Protein AF-A0A413UDW4-F1 (afdb_monomer)

Mean predicted aligned error: 7.31 Å

Nearest PDB structures (foldseek):
  3mgd-assembly2_B  TM=6.376E-01  e=7.996E+00  Clostridium acetobutylicum
  4rh8-assembly3_C  TM=3.917E-01  e=9.860E+00  Escherichia coli K-12
  4q3e-assembly1_A  TM=3.821E-01  e=9.860E+00  Methanosarcina barkeri str. Fusaro
  6nxd-assembly1_C  TM=3.523E-01  e=9.194E+00  Escherichia coli K-12

Secondary structure (DSSP, 8-state):
---GGGG-EEE-PPPTTS-HHHHHHHHHHHT--EEE---SGGGT-S-SSS----

Structure (m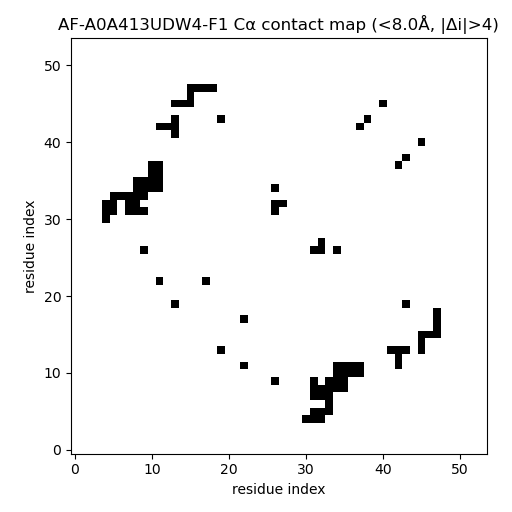mCIF, N/CA/C/O backbone):
data_AF-A0A413UDW4-F1
#
_entry.id   AF-A0A413UDW4-F1
#
loop_
_atom_site.group_PDB
_atom_site.id
_atom_site.type_symbol
_atom_site.label_atom_id
_atom_site.label_alt_id
_atom_site.label_comp_id
_atom_site.label_asym_id
_atom_site.label_entity_id
_atom_site.label_seq_id
_atom_site.pdbx_PDB_ins_code
_atom_site.Cartn_x
_atom_site.Cartn_y
_atom_site.Cartn_z
_atom_site.occupancy
_atom_site.B_iso_or_equiv
_atom_site.auth_seq_id
_atom_site.auth_comp_id
_atom_site.auth_asym_id
_atom_site.auth_atom_id
_atom_site.pdbx_PDB_model_num
ATOM 1 N N . MET A 1 1 ? -15.542 3.615 22.118 1.00 73.88 1 MET A N 1
ATOM 2 C CA . MET A 1 1 ? -15.244 4.791 21.266 1.00 73.88 1 MET A CA 1
ATOM 3 C C . MET A 1 1 ? -14.454 4.321 20.055 1.00 73.88 1 MET A C 1
ATOM 5 O O . MET A 1 1 ? -13.628 3.433 20.217 1.00 73.88 1 MET A O 1
ATOM 9 N N . MET A 1 2 ? -14.723 4.870 18.868 1.00 77.62 2 MET A N 1
ATOM 10 C CA . MET A 1 2 ? -13.984 4.547 17.637 1.00 77.62 2 MET A CA 1
ATOM 11 C C . MET A 1 2 ? -12.538 5.056 17.740 1.00 77.62 2 MET A C 1
ATOM 13 O O . MET A 1 2 ? -12.341 6.201 18.153 1.00 77.62 2 MET A O 1
ATOM 17 N N . ASN A 1 3 ? -11.537 4.250 17.374 1.00 86.94 3 ASN A N 1
ATOM 18 C CA . ASN A 1 3 ? -10.147 4.707 17.350 1.00 86.94 3 ASN A CA 1
ATOM 19 C C . ASN A 1 3 ? -9.952 5.647 16.149 1.00 86.94 3 ASN A C 1
ATOM 21 O O . ASN A 1 3 ? -10.432 5.362 15.054 1.00 86.94 3 ASN A O 1
ATOM 25 N N . PHE A 1 4 ? -9.237 6.762 16.325 1.00 88.50 4 PHE A N 1
ATOM 26 C CA . PHE A 1 4 ? -8.917 7.676 15.221 1.00 88.50 4 PHE A CA 1
ATOM 27 C C . PHE A 1 4 ? -8.254 6.952 14.037 1.00 88.50 4 PHE A C 1
ATOM 29 O O . PHE A 1 4 ? -8.568 7.248 12.887 1.00 88.50 4 PHE A O 1
ATO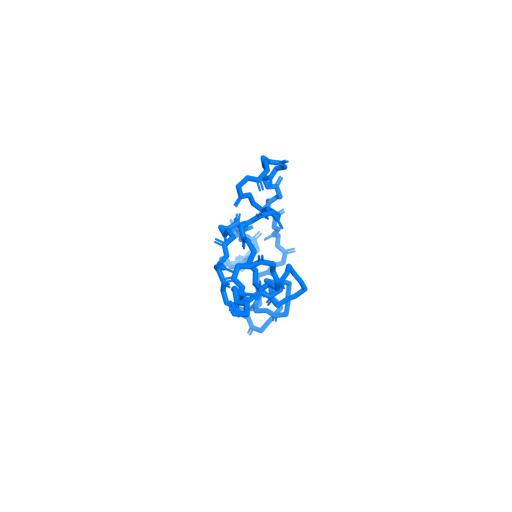M 36 N N . LYS A 1 5 ? -7.412 5.945 14.306 1.00 86.69 5 LYS A N 1
ATOM 37 C CA . LYS A 1 5 ? -6.763 5.135 13.266 1.00 86.69 5 LYS A CA 1
ATOM 38 C C . LYS A 1 5 ? -7.746 4.353 12.395 1.00 86.69 5 LYS A C 1
ATOM 40 O O . LYS A 1 5 ? -7.438 4.107 11.235 1.00 86.69 5 LYS A O 1
ATOM 45 N N . ASP A 1 6 ? -8.931 4.019 12.907 1.00 89.06 6 ASP A N 1
ATOM 46 C CA . ASP A 1 6 ? -9.967 3.340 12.118 1.00 89.06 6 ASP A CA 1
ATOM 47 C C . ASP A 1 6 ? -10.578 4.272 11.049 1.00 89.06 6 ASP A C 1
ATOM 49 O O . ASP A 1 6 ? -11.238 3.797 10.130 1.00 89.06 6 ASP A O 1
ATOM 53 N N . LYS A 1 7 ? -10.343 5.592 11.145 1.00 91.19 7 LYS A N 1
ATOM 54 C CA . LYS A 1 7 ? -10.758 6.602 10.156 1.00 91.19 7 LYS A CA 1
ATOM 55 C C . LYS A 1 7 ? -9.639 7.025 9.201 1.00 91.19 7 LYS A C 1
ATOM 57 O O . LYS A 1 7 ? -9.885 7.825 8.304 1.00 91.19 7 LYS A O 1
ATOM 62 N N . LEU A 1 8 ? -8.416 6.537 9.406 1.00 93.56 8 LEU A N 1
ATOM 63 C CA . LEU A 1 8 ? -7.300 6.816 8.510 1.00 93.56 8 LEU A CA 1
ATOM 64 C C . LEU A 1 8 ? -7.326 5.858 7.320 1.00 93.56 8 LEU A C 1
ATOM 66 O O . LEU A 1 8 ? -7.639 4.675 7.474 1.00 93.56 8 LEU A O 1
ATOM 70 N N . CYS A 1 9 ? -6.952 6.383 6.154 1.00 93.75 9 CYS A N 1
ATOM 71 C CA . CYS A 1 9 ? -6.747 5.621 4.934 1.00 93.75 9 CYS A CA 1
ATOM 72 C C . CYS A 1 9 ? -5.356 5.930 4.375 1.00 93.75 9 CYS A C 1
ATOM 74 O O . CYS A 1 9 ? -5.011 7.094 4.171 1.00 93.75 9 CYS A O 1
ATOM 76 N N . GLY A 1 10 ? -4.544 4.895 4.174 1.00 91.75 10 GLY A N 1
ATOM 77 C CA . GLY A 1 10 ? -3.258 5.024 3.500 1.00 91.75 10 GLY A CA 1
ATOM 78 C C . GLY A 1 10 ? -3.449 5.067 1.991 1.00 91.75 10 GLY A C 1
ATOM 79 O O . GLY A 1 10 ? -4.069 4.173 1.431 1.00 91.75 10 GLY A O 1
ATOM 80 N N . MET A 1 11 ? -2.890 6.068 1.326 1.00 89.19 11 MET A N 1
ATOM 81 C CA . MET A 1 11 ? -2.895 6.166 -0.133 1.00 89.19 11 MET A CA 1
ATOM 82 C C . MET A 1 11 ? -1.544 5.696 -0.672 1.00 89.19 11 MET A C 1
ATOM 84 O O . MET A 1 11 ? -0.499 6.155 -0.199 1.00 89.19 11 MET 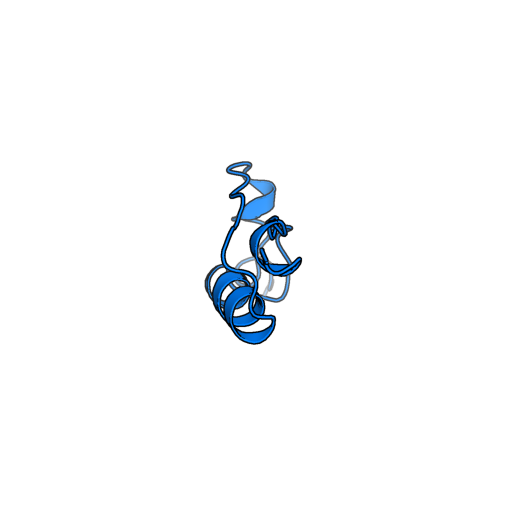A O 1
ATOM 88 N N . ASN A 1 12 ? -1.535 4.804 -1.663 1.00 84.00 12 ASN A N 1
ATOM 89 C CA . ASN A 1 12 ? -0.286 4.406 -2.308 1.00 84.00 12 ASN A CA 1
ATOM 90 C C . ASN A 1 12 ? 0.243 5.551 -3.193 1.00 84.00 12 ASN A C 1
ATOM 92 O O . ASN A 1 12 ? -0.140 5.714 -4.348 1.00 84.00 12 ASN A O 1
ATOM 96 N N . SER A 1 13 ? 1.183 6.341 -2.679 1.00 69.44 13 SER A N 1
ATOM 97 C CA . SER A 1 13 ? 2.087 7.091 -3.553 1.00 69.44 13 SER A CA 1
ATOM 98 C C . SER A 1 13 ? 3.265 6.182 -3.869 1.00 69.44 13 SER A C 1
ATOM 100 O O . SER A 1 13 ? 3.899 5.654 -2.957 1.00 69.44 13 SER A O 1
ATOM 102 N N . HIS A 1 14 ? 3.513 5.902 -5.142 1.00 64.62 14 HIS A N 1
ATOM 103 C CA . HIS A 1 14 ? 4.555 4.954 -5.522 1.00 64.62 14 HIS A CA 1
ATOM 104 C C . HIS A 1 14 ? 5.933 5.572 -5.32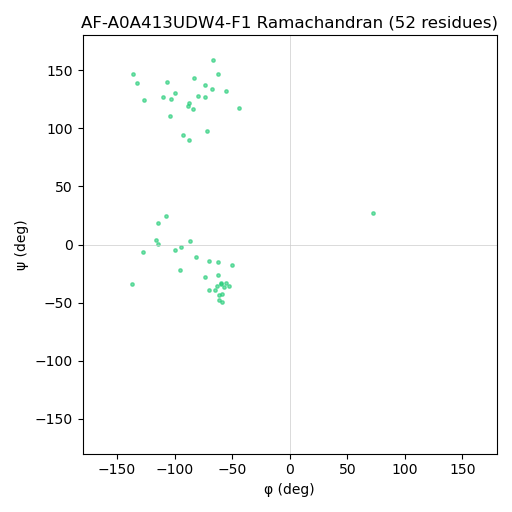6 1.00 64.62 14 HIS A C 1
ATOM 106 O O . HIS A 1 14 ? 6.228 6.665 -5.810 1.00 64.62 14 HIS A O 1
ATOM 112 N N . TYR A 1 15 ? 6.784 4.860 -4.592 1.00 64.25 15 TYR A N 1
ATOM 113 C CA . TYR A 1 15 ? 8.136 5.288 -4.272 1.00 64.25 15 TYR A CA 1
ATOM 114 C C . TYR A 1 15 ? 9.118 4.525 -5.156 1.00 64.25 15 TYR A C 1
ATOM 116 O O . TYR A 1 15 ? 9.163 3.300 -5.123 1.00 64.25 15 TYR A O 1
ATOM 124 N N . ARG A 1 16 ? 9.974 5.254 -5.877 1.00 60.31 16 ARG A N 1
ATOM 125 C CA . ARG A 1 16 ? 11.038 4.721 -6.752 1.00 60.31 16 ARG A CA 1
ATOM 126 C C . ARG A 1 16 ? 11.944 3.658 -6.097 1.00 60.31 16 ARG A C 1
ATOM 128 O O . ARG A 1 16 ? 12.626 2.930 -6.804 1.00 60.31 16 ARG A O 1
ATOM 135 N N . PHE A 1 17 ? 11.965 3.563 -4.765 1.00 68.94 17 PHE A N 1
ATOM 136 C CA . PHE A 1 17 ? 12.858 2.684 -4.000 1.00 68.94 17 PHE A CA 1
ATOM 137 C C . PHE A 1 17 ? 12.163 1.563 -3.216 1.00 68.94 17 PHE A C 1
ATOM 139 O O . PHE A 1 17 ? 12.844 0.804 -2.528 1.00 68.94 17 PHE A O 1
ATOM 146 N N . TYR A 1 18 ? 10.834 1.454 -3.279 1.00 76.94 18 TYR A N 1
ATOM 147 C CA . TYR A 1 18 ? 10.089 0.502 -2.456 1.00 76.94 18 TYR A CA 1
ATOM 148 C C . TYR A 1 18 ? 9.073 -0.276 -3.287 1.00 76.94 18 TYR A C 1
ATOM 150 O O . TYR A 1 18 ? 8.396 0.278 -4.149 1.00 76.94 18 TYR A O 1
ATOM 158 N N . SER A 1 19 ? 8.964 -1.577 -3.014 1.00 80.56 19 SER A N 1
ATOM 159 C CA . SER A 1 19 ? 7.964 -2.428 -3.653 1.00 80.56 19 SER A CA 1
ATOM 160 C C . SER A 1 19 ? 6.548 -2.034 -3.229 1.00 80.56 19 SER A C 1
ATOM 162 O O . SER A 1 19 ? 6.329 -1.464 -2.159 1.00 80.56 19 SER A O 1
ATOM 164 N N . PHE A 1 20 ? 5.559 -2.412 -4.035 1.00 82.69 20 PHE A N 1
ATOM 165 C CA . PHE A 1 20 ? 4.156 -2.262 -3.655 1.00 82.69 20 PHE A CA 1
ATOM 166 C C . PHE A 1 20 ? 3.814 -3.043 -2.372 1.00 82.69 20 PHE A C 1
ATOM 168 O O . PHE A 1 20 ? 3.047 -2.576 -1.539 1.00 82.69 20 PHE A O 1
ATOM 175 N N . GLU A 1 21 ? 4.449 -4.194 -2.137 1.00 87.25 21 GLU A N 1
ATOM 176 C CA . GLU A 1 21 ? 4.280 -4.948 -0.889 1.00 87.25 21 GLU A CA 1
ATOM 177 C C . GLU A 1 21 ? 4.766 -4.165 0.341 1.00 87.25 21 GLU A C 1
ATOM 179 O O . GLU A 1 21 ? 4.138 -4.202 1.404 1.00 87.25 21 GLU A O 1
ATOM 184 N N . ARG A 1 22 ? 5.845 -3.385 0.190 1.00 87.56 22 ARG A N 1
ATOM 185 C CA . ARG A 1 22 ? 6.378 -2.543 1.264 1.00 87.56 22 ARG A CA 1
ATOM 186 C C . ARG A 1 22 ? 5.349 -1.525 1.753 1.00 87.56 22 ARG A C 1
ATOM 188 O O . ARG A 1 22 ? 5.312 -1.246 2.948 1.00 87.56 22 ARG A O 1
ATOM 195 N N . PHE A 1 23 ? 4.489 -1.015 0.870 1.00 88.94 23 PHE A N 1
ATOM 196 C CA . PHE A 1 23 ? 3.393 -0.127 1.261 1.00 88.94 23 PHE A CA 1
ATOM 197 C C . PHE A 1 23 ? 2.455 -0.802 2.276 1.00 88.94 23 PHE A C 1
ATOM 199 O O . PHE A 1 23 ? 2.216 -0.239 3.343 1.00 88.94 23 PHE A O 1
ATOM 206 N N . PHE A 1 24 ? 1.999 -2.033 2.017 1.00 90.88 24 PHE A N 1
ATOM 207 C CA . PHE A 1 24 ? 1.128 -2.752 2.957 1.00 90.88 24 PHE A CA 1
ATOM 208 C C . PHE A 1 24 ? 1.828 -3.080 4.279 1.00 90.88 24 PHE A C 1
ATOM 210 O O . PHE A 1 24 ? 1.220 -2.951 5.343 1.00 90.88 24 PHE A O 1
ATOM 217 N N . GLN A 1 25 ? 3.111 -3.456 4.233 1.00 93.00 25 GLN A N 1
ATOM 218 C CA . GLN A 1 25 ? 3.907 -3.704 5.440 1.00 93.00 25 GLN A CA 1
ATOM 219 C C . GLN A 1 25 ? 3.980 -2.455 6.332 1.00 93.00 25 GLN A C 1
ATOM 221 O O . GLN A 1 25 ? 3.810 -2.551 7.548 1.00 93.00 25 GLN A O 1
ATOM 226 N N . GLU A 1 26 ? 4.178 -1.275 5.739 1.00 92.19 26 GLU A N 1
ATOM 227 C CA . GLU A 1 26 ? 4.222 -0.013 6.480 1.00 92.19 26 GLU A CA 1
ATOM 228 C C . GLU A 1 26 ? 2.849 0.403 7.022 1.00 92.19 26 GLU A C 1
ATOM 230 O O . GLU A 1 26 ? 2.763 0.842 8.170 1.00 92.19 26 GLU A O 1
ATOM 235 N N . MET A 1 27 ? 1.764 0.213 6.262 1.00 93.31 27 MET A N 1
ATOM 236 C CA . MET A 1 27 ? 0.405 0.485 6.758 1.00 93.31 27 MET A CA 1
ATOM 237 C C . MET A 1 27 ? 0.069 -0.391 7.967 1.00 93.31 27 MET A C 1
ATOM 239 O O . MET A 1 27 ? -0.404 0.119 8.986 1.00 93.31 27 MET A O 1
ATOM 243 N N . ASN A 1 28 ? 0.425 -1.678 7.906 1.00 94.19 28 ASN A N 1
ATOM 244 C CA . ASN A 1 28 ? 0.287 -2.596 9.032 1.00 94.19 28 ASN A CA 1
ATOM 245 C C . ASN A 1 28 ? 1.131 -2.143 10.240 1.00 94.19 28 ASN A C 1
ATOM 247 O O . ASN A 1 28 ? 0.606 -2.011 11.345 1.00 94.19 28 ASN A O 1
ATOM 251 N N . ARG A 1 29 ? 2.412 -1.798 10.032 1.00 94.88 29 ARG A N 1
ATOM 252 C CA . ARG A 1 29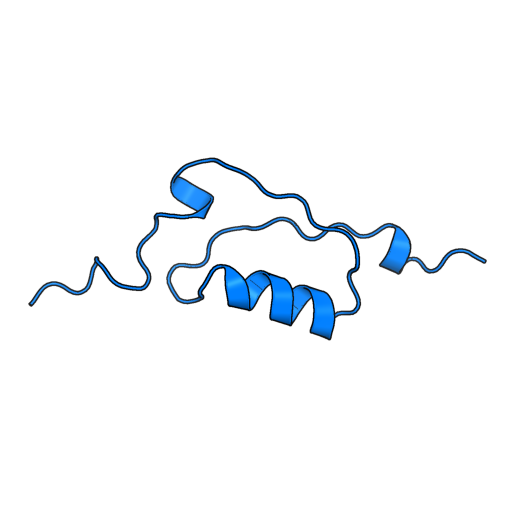 ? 3.313 -1.306 11.095 1.00 94.88 29 ARG A CA 1
ATOM 253 C C . ARG A 1 29 ? 2.773 -0.059 11.802 1.00 94.88 29 ARG A C 1
ATOM 255 O O . ARG A 1 29 ? 2.946 0.089 13.010 1.00 94.88 29 ARG A O 1
ATOM 262 N N . LEU A 1 30 ? 2.118 0.841 11.069 1.00 92.75 30 LEU A N 1
ATOM 263 C CA . LEU A 1 30 ? 1.514 2.064 11.613 1.00 92.75 30 LEU A CA 1
ATOM 264 C C . LEU A 1 30 ? 0.134 1.821 12.258 1.00 92.75 30 LEU A C 1
ATOM 266 O O . LEU A 1 30 ? -0.387 2.691 12.972 1.00 92.75 30 LEU A O 1
ATOM 270 N N . GLY A 1 31 ? -0.447 0.635 12.066 1.00 94.19 31 GLY A N 1
ATOM 271 C CA . GLY A 1 31 ? -1.788 0.275 12.519 1.00 94.19 31 GLY A CA 1
ATOM 272 C C . GLY A 1 31 ? -2.898 0.946 11.708 1.00 94.19 31 GLY A C 1
ATOM 273 O O . GLY A 1 31 ? -3.973 1.202 12.252 1.00 94.19 31 GLY A O 1
ATOM 274 N N . ILE A 1 32 ? -2.629 1.278 10.443 1.00 93.94 32 ILE A N 1
ATOM 275 C CA . ILE A 1 32 ? -3.610 1.801 9.489 1.00 93.94 32 ILE A CA 1
ATOM 276 C C . ILE A 1 32 ? -4.257 0.603 8.792 1.00 93.94 32 ILE A C 1
ATOM 278 O O . ILE A 1 32 ? -3.578 -0.192 8.148 1.00 93.94 32 ILE A O 1
ATOM 282 N N . LYS A 1 33 ? -5.575 0.461 8.950 1.00 93.50 33 LYS A N 1
ATOM 283 C CA . LYS A 1 33 ? -6.325 -0.714 8.475 1.00 93.50 33 LYS A CA 1
ATOM 284 C C . LYS A 1 33 ? -6.967 -0.523 7.105 1.00 93.50 33 LYS A C 1
ATOM 286 O O . LYS A 1 33 ? -7.277 -1.508 6.446 1.00 93.50 33 LYS A O 1
ATOM 291 N N . ASN A 1 34 ? -7.182 0.726 6.698 1.00 94.19 34 ASN A N 1
ATOM 292 C CA . ASN A 1 34 ? -7.798 1.055 5.420 1.00 94.19 34 ASN A CA 1
ATOM 293 C C . ASN A 1 34 ? -6.732 1.588 4.470 1.00 94.19 34 ASN A C 1
ATOM 295 O O . ASN A 1 34 ? -5.872 2.375 4.874 1.00 94.19 34 ASN A O 1
ATOM 299 N N . VAL A 1 35 ? -6.812 1.184 3.209 1.00 93.06 35 VAL A N 1
ATOM 300 C CA . VAL A 1 35 ? -5.942 1.692 2.152 1.00 93.06 35 VAL A CA 1
ATOM 301 C C . VAL A 1 35 ? -6.747 1.991 0.900 1.00 93.06 35 VAL A C 1
ATOM 303 O O . VAL A 1 35 ? -7.715 1.298 0.590 1.00 93.06 35 VAL A O 1
ATOM 306 N N . GLU A 1 36 ? -6.316 3.014 0.181 1.00 91.75 36 GLU A N 1
ATOM 307 C CA . GLU A 1 36 ? -6.829 3.398 -1.120 1.00 91.75 36 GLU A 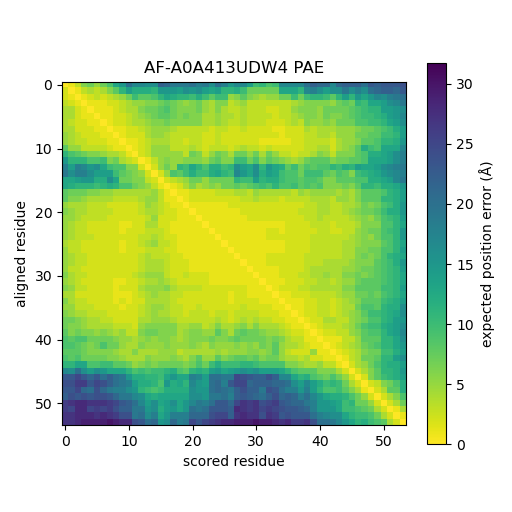CA 1
ATOM 308 C C . GLU A 1 36 ? -5.757 3.100 -2.164 1.00 91.75 36 GLU A C 1
ATOM 310 O O . GLU A 1 36 ? -4.602 3.510 -2.016 1.00 91.75 36 GLU A O 1
ATOM 315 N N . ILE A 1 37 ? -6.148 2.354 -3.199 1.00 87.81 37 ILE A N 1
ATOM 316 C CA . ILE A 1 37 ? -5.255 1.949 -4.281 1.00 87.81 37 ILE A CA 1
ATOM 317 C C . ILE A 1 37 ? -5.546 2.793 -5.519 1.00 87.81 37 ILE A C 1
ATOM 319 O O . ILE A 1 37 ? -6.579 2.640 -6.169 1.00 87.81 37 ILE A O 1
ATOM 323 N N . TRP A 1 38 ? -4.608 3.664 -5.867 1.00 86.75 38 TRP A N 1
ATOM 324 C CA . TRP A 1 38 ? -4.600 4.441 -7.098 1.00 86.75 38 TRP A CA 1
ATOM 325 C C . TRP A 1 38 ? -3.991 3.590 -8.204 1.00 86.75 38 TRP A C 1
ATOM 327 O O . TRP A 1 38 ? -2.832 3.196 -8.113 1.00 86.75 38 TRP A O 1
ATOM 337 N N . THR A 1 39 ? -4.782 3.285 -9.235 1.00 83.81 39 THR A N 1
ATOM 338 C CA . THR A 1 39 ? -4.459 2.323 -10.308 1.00 83.81 39 THR A CA 1
ATOM 339 C C . THR A 1 39 ? -3.681 2.919 -11.483 1.00 83.81 39 THR A C 1
ATOM 341 O O . THR A 1 39 ? -3.402 2.227 -12.461 1.00 83.81 39 THR A O 1
ATOM 344 N N . GLY A 1 40 ? -3.325 4.204 -11.409 1.00 82.12 40 GLY A N 1
ATOM 345 C CA . GLY A 1 40 ? -2.577 4.881 -12.463 1.00 82.12 40 GLY A CA 1
ATOM 346 C C . GLY A 1 40 ? -1.188 4.257 -12.671 1.00 82.12 40 GLY A C 1
ATOM 347 O O . GLY A 1 40 ? -0.566 3.830 -11.700 1.00 82.12 40 GLY A O 1
ATOM 348 N N . PRO A 1 41 ? -0.638 4.234 -13.899 1.00 76.31 41 PRO A N 1
ATOM 349 C CA . PRO A 1 41 ? 0.667 3.627 -14.169 1.00 76.31 41 PRO A CA 1
ATOM 350 C C . PRO A 1 41 ? 1.807 4.182 -13.308 1.00 76.31 41 PRO A C 1
ATOM 352 O O . PRO A 1 41 ? 2.705 3.443 -12.909 1.00 76.31 41 PRO A O 1
ATOM 355 N N . MET A 1 42 ? 1.744 5.469 -12.960 1.00 75.38 42 MET A N 1
ATOM 356 C CA . MET A 1 42 ? 2.695 6.121 -12.057 1.00 75.38 42 MET A CA 1
ATOM 357 C C . MET A 1 42 ? 2.691 5.538 -10.634 1.00 75.38 42 MET A C 1
ATOM 359 O O . MET A 1 42 ? 3.632 5.780 -9.891 1.00 75.38 42 MET A O 1
ATOM 363 N N . HIS A 1 43 ? 1.667 4.762 -10.264 1.00 76.75 43 HIS A N 1
ATOM 364 C CA . HIS A 1 43 ? 1.528 4.111 -8.963 1.00 76.75 43 HIS A CA 1
ATOM 365 C C . HIS A 1 43 ? 2.048 2.663 -8.916 1.00 76.75 43 HIS A C 1
ATOM 367 O O . HIS A 1 43 ? 1.989 2.037 -7.858 1.00 76.75 43 HIS A O 1
ATOM 373 N N . PHE A 1 44 ? 2.519 2.129 -10.053 1.00 68.94 44 PHE A N 1
ATOM 374 C CA . PHE A 1 44 ? 3.000 0.745 -10.180 1.00 68.94 44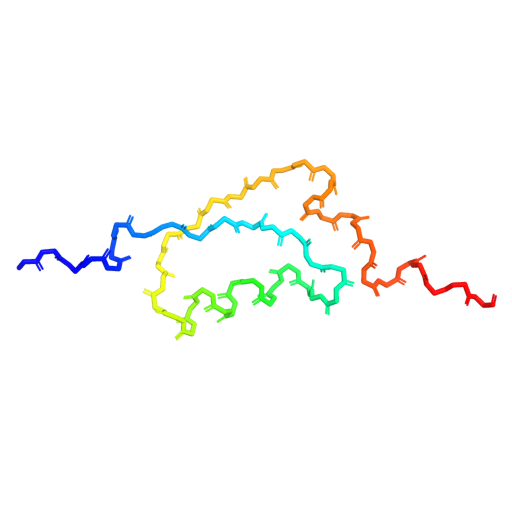 PHE A CA 1
ATOM 375 C C . PHE A 1 44 ? 4.297 0.613 -10.986 1.00 68.94 44 PHE A C 1
ATOM 377 O O . PHE A 1 44 ? 5.114 -0.260 -10.699 1.00 68.94 44 PHE A O 1
ATOM 384 N N . TYR A 1 45 ? 4.497 1.461 -11.999 1.00 68.62 45 TYR A N 1
ATOM 385 C CA . TYR A 1 45 ? 5.515 1.279 -13.039 1.00 68.62 45 TYR A CA 1
ATOM 386 C C . TYR A 1 45 ? 6.618 2.348 -13.029 1.00 68.62 45 TYR A C 1
ATOM 388 O O . TYR A 1 45 ? 7.326 2.509 -14.019 1.00 68.62 45 TYR A O 1
ATOM 396 N N . VAL A 1 46 ? 6.805 3.082 -11.925 1.00 63.22 46 VAL A N 1
ATOM 397 C CA . VAL A 1 46 ? 7.978 3.962 -11.764 1.00 63.22 46 VAL A CA 1
ATOM 398 C C . VAL A 1 46 ? 9.104 3.122 -11.170 1.00 63.22 46 VAL A C 1
ATOM 400 O O . VAL A 1 46 ? 9.206 2.920 -9.964 1.00 63.22 46 VAL A O 1
ATOM 403 N N . ASP A 1 47 ? 9.884 2.522 -12.051 1.00 62.03 47 ASP A N 1
ATOM 404 C CA . ASP A 1 47 ? 10.81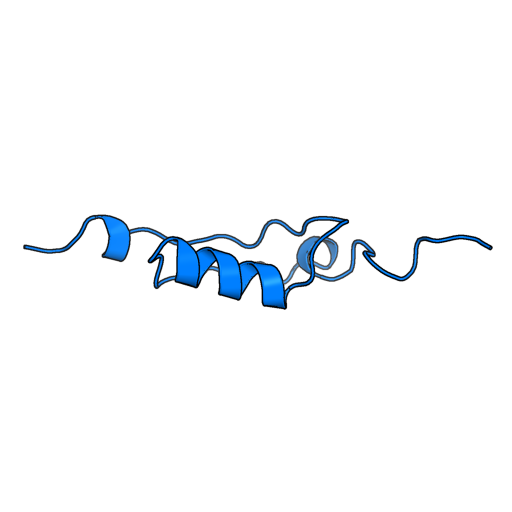8 1.438 -11.766 1.00 62.03 47 ASP A CA 1
ATOM 405 C C . ASP A 1 47 ? 11.690 1.564 -10.505 1.00 62.03 47 ASP A C 1
ATOM 407 O O . ASP A 1 47 ? 12.604 2.388 -10.447 1.00 62.03 47 ASP A O 1
ATOM 411 N N . TYR A 1 48 ? 11.495 0.619 -9.579 1.00 55.56 48 TYR A N 1
ATOM 412 C CA . TYR A 1 48 ? 12.527 0.156 -8.641 1.00 55.56 48 TYR A CA 1
ATOM 413 C C . TYR A 1 48 ? 13.581 -0.727 -9.341 1.00 55.56 48 TYR A C 1
ATOM 415 O O . TYR A 1 48 ? 14.733 -0.734 -8.926 1.00 55.56 48 TYR A O 1
ATOM 423 N N . ASN A 1 49 ? 13.214 -1.423 -10.433 1.00 56.56 49 ASN A N 1
ATOM 424 C CA . ASN A 1 49 ? 14.045 -2.480 -11.040 1.00 56.56 49 ASN A CA 1
ATOM 425 C C . ASN A 1 49 ? 14.339 -2.365 -12.553 1.00 56.56 49 ASN A C 1
ATOM 427 O O . ASN A 1 49 ? 15.113 -3.177 -13.046 1.00 56.56 49 ASN A O 1
ATOM 431 N N . LYS A 1 50 ? 13.768 -1.419 -13.317 1.00 56.31 50 LYS A N 1
ATOM 432 C CA . LYS A 1 50 ? 14.060 -1.279 -14.769 1.00 56.31 50 LYS A CA 1
ATOM 433 C C . LYS A 1 50 ? 14.732 0.026 -15.217 1.00 56.31 50 LYS A C 1
ATOM 435 O O . LYS A 1 50 ? 14.985 0.179 -16.403 1.00 56.31 50 LYS A O 1
ATOM 440 N N . ASN A 1 51 ? 15.097 0.922 -14.295 1.00 52.56 51 ASN A N 1
ATOM 441 C CA . ASN A 1 51 ? 15.892 2.128 -14.597 1.00 52.56 51 ASN A CA 1
ATOM 442 C C . ASN A 1 51 ? 17.346 2.046 -14.082 1.00 52.56 51 ASN A C 1
ATOM 444 O O . ASN A 1 51 ? 17.963 3.079 -13.824 1.00 52.56 51 ASN A O 1
ATOM 448 N N . GLN A 1 52 ? 17.899 0.842 -13.899 1.00 52.06 52 GLN A N 1
ATOM 449 C CA . GLN A 1 52 ? 19.354 0.675 -13.860 1.00 52.06 52 GLN A CA 1
ATOM 450 C C . GLN A 1 52 ? 19.815 0.342 -15.275 1.00 52.06 52 GLN A C 1
ATOM 452 O O . GLN A 1 52 ? 19.750 -0.805 -15.709 1.00 52.06 52 GLN A O 1
ATOM 457 N N . SER A 1 53 ? 20.213 1.380 -16.008 1.00 52.62 53 SER A N 1
ATOM 458 C CA . SER A 1 53 ? 21.055 1.210 -17.185 1.00 52.62 53 SER A CA 1
ATOM 459 C C . SER A 1 53 ? 22.312 0.440 -16.771 1.00 52.62 53 SER A C 1
ATOM 461 O O . SER A 1 53 ? 22.927 0.777 -15.756 1.00 52.62 53 SER A O 1
ATOM 463 N N . VAL A 1 54 ? 22.654 -0.589 -17.547 1.00 51.19 54 VAL A N 1
ATOM 464 C CA . VAL A 1 54 ? 24.045 -1.038 -17.699 1.00 51.19 54 VAL A CA 1
ATOM 465 C C . VAL A 1 54 ? 24.920 0.100 -18.215 1.00 51.19 54 VAL A C 1
ATOM 467 O O . VAL A 1 54 ? 24.381 0.966 -18.945 1.00 51.19 54 VAL A O 1
#

Organism: NCBI:txid1735

Radius of gyration: 13.77 Å; Cα contacts (8 Å, |Δi|>4): 52; chains: 1; bounding box: 39×13×39 Å

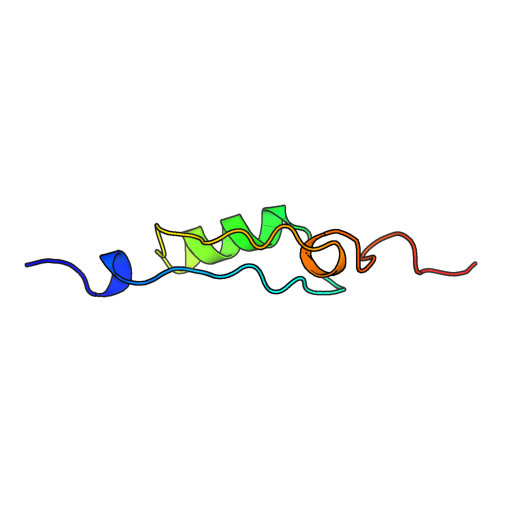Foldseek 3Di:
DDDPLQVDEAEQQADLQDAPVVSVVVCVVVVRDHYDYDPDCNRHPSHVPPPPDD

Solvent-accessible surface area (backbone atoms only — not comparable to full-atom values): 3524 Å² total; per-residue (Å²): 133,86,58,72,48,80,76,40,64,49,66,61,74,55,48,57,86,53,57,76,66,51,53,57,53,50,34,53,74,73,57,39,82,40,71,47,84,57,85,54,63,71,42,77,67,52,51,69,81,75,76,73,78,130

Sequence (54 aa):
MMNFKDKLCGMNSHYRFYSFERFFQEMNRLGIKNVEIWTGPMHFYVDYNKNQSV

pLDDT: mean 79.59, std 13.92, range [51.19, 94.88]